Protein AF-A0AAN6U9H2-F1 (afdb_monomer)

Secondary structure (DSSP, 8-state):
----HHHHHHHHHHHH-TT-SSS--TTSHHHHHHHHHHHIIIIIIHHHHHHHHIIIII-SS--HHHHHHHHHHHHHHHHHHHHHHHHHHHHHTTSTT-----SSTTS--HHHHTTHHHHTTHHHHHHHTT----GGG-HHHHHHHHHHHTSHHHHHHHT-

pLDDT: mean 95.16, std 6.98, range [61.12, 98.75]

Structure (mmCIF, N/CA/C/O backbone):
data_AF-A0AAN6U9H2-F1
#
_entry.id   AF-A0AAN6U9H2-F1
#
loop_
_atom_site.group_PDB
_atom_site.id
_atom_site.type_symbol
_atom_site.label_atom_id
_atom_site.label_alt_id
_atom_site.label_comp_id
_atom_site.label_asym_id
_atom_site.label_entity_id
_atom_site.label_seq_id
_atom_site.pdbx_PDB_ins_code
_atom_site.Cartn_x
_atom_site.Cartn_y
_atom_site.Cartn_z
_atom_site.occupancy
_atom_site.B_iso_or_eq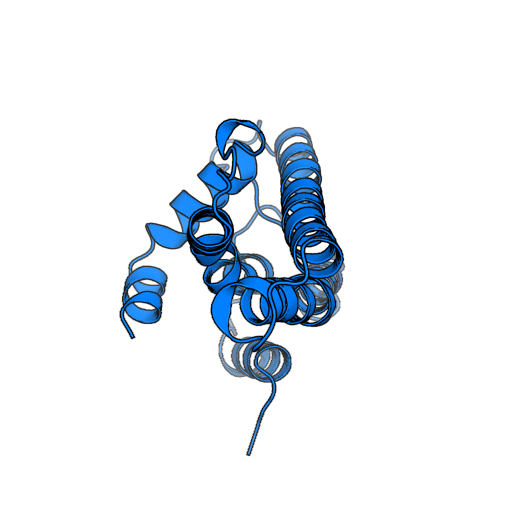uiv
_atom_site.auth_seq_id
_atom_site.auth_comp_id
_atom_site.auth_asym_id
_atom_site.auth_atom_id
_atom_site.pdbx_PDB_model_num
ATOM 1 N N . MET A 1 1 ? -5.613 -25.345 -7.293 1.00 84.94 1 MET A N 1
ATOM 2 C CA . MET A 1 1 ? -6.127 -23.974 -7.095 1.00 84.94 1 MET A CA 1
ATOM 3 C C . MET A 1 1 ? -5.074 -23.203 -6.322 1.00 84.94 1 MET A C 1
ATOM 5 O O . MET A 1 1 ? -4.660 -23.696 -5.281 1.00 84.94 1 MET A O 1
ATOM 9 N N . LEU A 1 2 ? -4.596 -22.080 -6.857 1.00 95.81 2 LEU A N 1
ATOM 10 C CA . LEU A 1 2 ? -3.674 -21.180 -6.158 1.00 95.81 2 LEU A CA 1
ATOM 11 C C . LEU A 1 2 ? -4.490 -20.187 -5.314 1.00 95.81 2 LEU A C 1
ATOM 13 O O . LEU A 1 2 ? -5.546 -19.746 -5.763 1.00 95.81 2 LEU A O 1
ATOM 17 N N . TRP A 1 3 ? -4.029 -19.881 -4.105 1.00 96.88 3 TRP A N 1
ATOM 18 C CA . TRP A 1 3 ? -4.686 -19.006 -3.125 1.00 96.88 3 TRP A CA 1
ATOM 19 C C . TRP A 1 3 ? -3.615 -18.250 -2.317 1.00 96.88 3 TRP A C 1
ATOM 21 O O . TRP A 1 3 ? -2.433 -18.525 -2.502 1.00 96.88 3 TRP A O 1
ATOM 31 N N . GLU A 1 4 ? -4.031 -17.301 -1.471 1.00 97.81 4 GLU A N 1
ATOM 32 C CA . GLU A 1 4 ? -3.227 -16.184 -0.935 1.00 97.81 4 GLU A CA 1
ATOM 33 C C . GLU A 1 4 ? -2.823 -15.159 -1.999 1.00 97.81 4 GLU A C 1
ATOM 35 O O . GLU A 1 4 ? -2.131 -15.468 -2.968 1.00 97.81 4 GLU A O 1
ATOM 40 N N . SER A 1 5 ? -3.224 -13.899 -1.809 1.00 97.19 5 SER A N 1
ATOM 41 C CA . SER A 1 5 ? -2.945 -12.828 -2.776 1.00 97.19 5 SER A CA 1
ATOM 42 C C . SER A 1 5 ? -1.445 -12.614 -2.987 1.00 97.19 5 SER A C 1
ATOM 44 O O . SER A 1 5 ? -1.023 -12.408 -4.122 1.00 97.19 5 SER A O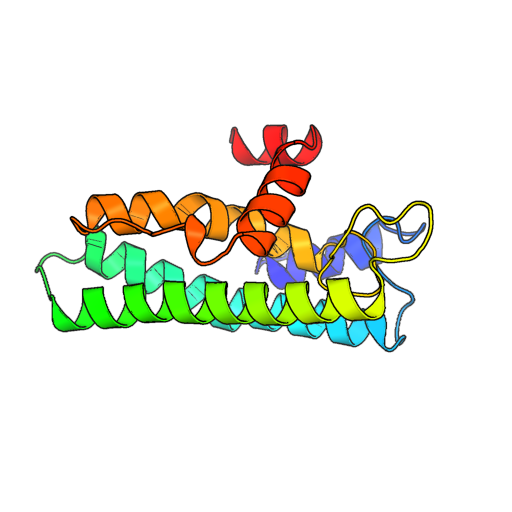 1
ATOM 46 N N . GLY A 1 6 ? -0.631 -12.740 -1.933 1.00 97.81 6 GLY A N 1
ATOM 47 C CA . GLY A 1 6 ? 0.828 -12.678 -2.034 1.00 97.81 6 GLY A CA 1
ATOM 48 C C . GLY A 1 6 ? 1.405 -13.769 -2.939 1.00 97.81 6 GLY A C 1
ATOM 49 O O . GLY A 1 6 ? 2.156 -13.464 -3.861 1.00 97.81 6 GLY A O 1
ATOM 50 N N . ALA A 1 7 ? 0.988 -15.023 -2.746 1.00 98.31 7 ALA A N 1
ATOM 51 C CA . ALA A 1 7 ? 1.442 -16.145 -3.570 1.00 98.31 7 ALA A CA 1
ATOM 52 C C . ALA A 1 7 ? 0.938 -16.040 -5.021 1.00 98.31 7 ALA A C 1
ATOM 54 O O . ALA A 1 7 ? 1.663 -16.371 -5.960 1.00 98.31 7 ALA A O 1
ATOM 55 N N . ILE A 1 8 ? -0.284 -15.534 -5.224 1.00 98.50 8 ILE A N 1
ATOM 56 C CA . ILE A 1 8 ? -0.822 -15.239 -6.559 1.00 98.50 8 ILE A CA 1
ATOM 57 C C . ILE A 1 8 ? 0.024 -14.167 -7.257 1.00 98.50 8 ILE A C 1
ATOM 59 O O . ILE A 1 8 ? 0.366 -14.340 -8.426 1.00 98.50 8 ILE A O 1
ATOM 63 N N . ILE A 1 9 ? 0.394 -13.085 -6.564 1.00 98.06 9 ILE A N 1
ATOM 64 C CA . ILE A 1 9 ? 1.258 -12.032 -7.120 1.00 98.06 9 ILE A CA 1
ATOM 65 C C . ILE A 1 9 ? 2.620 -12.606 -7.520 1.00 98.06 9 ILE A C 1
ATOM 67 O O . ILE A 1 9 ? 3.062 -12.363 -8.643 1.00 98.06 9 ILE A O 1
ATOM 71 N N . GLU A 1 10 ? 3.264 -13.391 -6.650 1.00 97.38 10 GLU A N 1
ATOM 72 C CA . GLU A 1 10 ? 4.550 -14.028 -6.967 1.00 97.38 10 GLU A CA 1
ATOM 73 C C . GLU A 1 10 ? 4.439 -14.927 -8.204 1.00 97.38 10 GLU A C 1
ATOM 75 O O . GLU A 1 10 ? 5.223 -14.780 -9.143 1.00 97.38 10 GLU A O 1
ATOM 80 N N . TYR A 1 11 ? 3.408 -15.773 -8.265 1.00 97.81 11 TYR A N 1
ATOM 81 C CA . TYR A 1 11 ? 3.143 -16.614 -9.430 1.00 97.81 11 TYR A CA 1
ATOM 82 C C . TYR A 1 11 ? 2.966 -15.794 -10.713 1.00 97.81 11 TYR A C 1
ATOM 84 O O . TYR A 1 11 ? 3.549 -16.133 -11.745 1.00 97.81 11 TYR A O 1
ATOM 92 N N . LEU A 1 12 ? 2.174 -14.716 -10.671 1.00 97.75 12 LEU A N 1
ATOM 93 C CA . LEU A 1 12 ? 1.914 -13.877 -11.841 1.00 97.75 12 LEU A CA 1
ATOM 94 C C . LEU A 1 12 ? 3.190 -13.196 -12.340 1.00 97.75 12 LEU A C 1
ATOM 96 O O . LEU A 1 12 ? 3.439 -13.159 -13.546 1.00 97.75 12 LEU A O 1
ATOM 100 N N . ILE A 1 13 ? 4.010 -12.689 -11.423 1.00 97.12 13 ILE A N 1
ATOM 101 C CA . ILE A 1 13 ? 5.274 -12.040 -11.757 1.00 97.12 13 ILE A CA 1
ATOM 102 C C . ILE A 1 13 ? 6.261 -13.043 -12.357 1.00 97.12 13 ILE A C 1
ATOM 104 O O . ILE A 1 13 ? 6.778 -12.809 -13.450 1.00 97.12 13 ILE A O 1
ATOM 108 N N . GLU A 1 14 ? 6.474 -14.186 -11.706 1.00 95.31 14 GLU A N 1
ATOM 109 C CA . GLU A 1 14 ? 7.397 -15.212 -12.202 1.00 95.31 14 GLU A CA 1
ATOM 110 C C . GLU A 1 14 ? 6.940 -15.790 -13.547 1.00 95.31 14 GLU A C 1
ATOM 112 O O . GLU A 1 14 ? 7.758 -16.064 -14.434 1.00 95.31 14 GLU A O 1
ATOM 117 N N . THR A 1 15 ? 5.630 -15.943 -13.740 1.00 97.06 15 THR A N 1
ATOM 118 C CA . THR A 1 15 ? 5.066 -16.569 -14.940 1.00 97.06 15 THR A CA 1
ATOM 119 C C . THR A 1 15 ? 4.963 -15.600 -16.112 1.00 97.06 15 THR A C 1
ATOM 121 O O . THR A 1 15 ? 5.283 -16.005 -17.229 1.00 97.06 15 THR A O 1
ATOM 124 N N . TYR A 1 16 ? 4.576 -14.340 -15.892 1.00 97.75 16 TYR A N 1
ATOM 125 C CA . TYR A 1 16 ? 4.171 -13.439 -16.979 1.00 97.75 16 TYR A CA 1
ATOM 126 C C . TYR A 1 16 ? 5.009 -12.163 -17.112 1.00 97.75 16 TYR A C 1
ATOM 128 O O . TYR A 1 16 ? 5.095 -11.628 -18.216 1.00 97.75 16 TYR A O 1
ATOM 136 N N . ASP A 1 17 ? 5.682 -11.684 -16.063 1.00 97.25 17 ASP A N 1
ATOM 137 C CA . ASP A 1 17 ? 6.489 -10.455 -16.137 1.00 97.25 17 ASP A CA 1
ATOM 138 C C . ASP A 1 17 ? 7.915 -10.718 -16.659 1.00 97.25 17 ASP A C 1
ATOM 140 O O . ASP A 1 17 ? 8.916 -10.385 -16.024 1.00 97.25 17 ASP A O 1
ATOM 144 N N . LYS A 1 18 ? 8.026 -11.348 -17.837 1.00 95.56 18 LYS A N 1
ATOM 145 C CA . LYS A 1 18 ? 9.316 -11.785 -18.410 1.00 95.56 18 LYS A CA 1
ATOM 146 C C . LYS A 1 18 ? 10.268 -10.631 -18.725 1.00 95.56 18 LYS A C 1
ATOM 148 O O . LYS A 1 18 ? 11.477 -10.777 -18.559 1.00 95.56 18 LYS A O 1
ATOM 153 N N . ASP A 1 19 ? 9.714 -9.482 -19.098 1.00 96.12 19 ASP A N 1
ATOM 154 C CA . ASP A 1 19 ? 10.464 -8.250 -19.365 1.00 96.12 19 ASP A CA 1
ATOM 155 C C . ASP A 1 19 ? 10.798 -7.471 -18.084 1.00 96.12 19 ASP A C 1
ATOM 157 O O . ASP A 1 19 ? 11.403 -6.400 -18.150 1.00 96.12 19 ASP A O 1
ATOM 161 N N . ARG A 1 20 ? 10.384 -7.982 -16.915 1.00 95.50 20 ARG A N 1
ATOM 162 C CA . ARG A 1 20 ? 10.591 -7.359 -15.605 1.00 95.50 20 ARG A CA 1
ATOM 163 C C . ARG A 1 20 ? 10.068 -5.927 -15.578 1.00 95.50 20 ARG A C 1
ATOM 165 O O . ARG A 1 20 ? 10.767 -5.017 -15.144 1.00 95.50 20 ARG A O 1
ATOM 172 N N . LYS A 1 21 ? 8.843 -5.689 -16.043 1.00 95.81 21 LYS A N 1
ATOM 173 C CA . LYS A 1 21 ? 8.196 -4.365 -16.010 1.00 95.81 21 LYS A CA 1
ATOM 174 C C .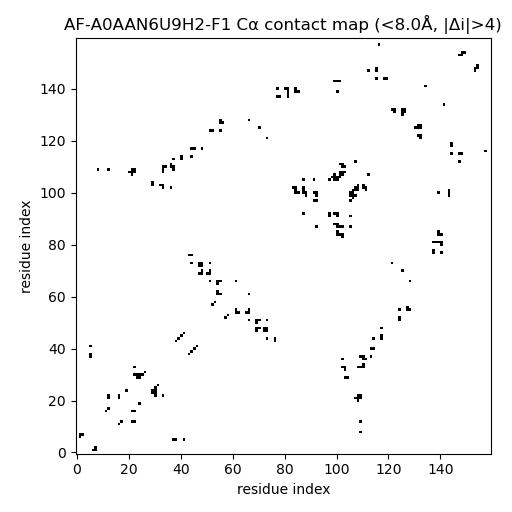 LYS A 1 21 ? 7.714 -3.998 -14.614 1.00 95.81 21 LYS A C 1
ATOM 176 O O . LYS A 1 21 ? 7.752 -2.824 -14.270 1.00 95.81 21 LYS A O 1
ATOM 181 N N . LEU A 1 22 ? 7.327 -4.980 -13.803 1.00 96.81 22 LEU A N 1
ATOM 182 C CA . LEU A 1 22 ? 6.836 -4.796 -12.430 1.00 96.81 22 LEU A CA 1
ATOM 183 C C . LEU A 1 22 ? 7.675 -5.542 -11.389 1.00 96.81 22 LEU A C 1
ATOM 185 O O . LEU A 1 22 ? 7.376 -5.480 -10.201 1.00 96.81 22 LEU A O 1
ATOM 189 N N . SER A 1 23 ? 8.722 -6.235 -11.818 1.00 97.25 23 SER A N 1
ATOM 190 C CA . SER A 1 23 ? 9.589 -7.035 -10.961 1.00 97.25 23 SER A CA 1
ATOM 191 C C . SER A 1 23 ? 11.065 -6.725 -11.169 1.00 97.25 23 SER A C 1
ATOM 193 O O . SER A 1 23 ? 11.440 -5.812 -11.915 1.00 97.25 23 SER A O 1
ATOM 195 N N . PHE A 1 24 ? 11.897 -7.478 -10.457 1.00 96.81 24 PHE A N 1
ATOM 196 C CA . PHE A 1 24 ? 13.345 -7.352 -10.434 1.00 96.81 24 PHE A CA 1
ATOM 197 C C . PHE A 1 24 ? 13.987 -8.666 -10.871 1.00 96.81 24 PHE A C 1
ATOM 199 O O . PHE A 1 24 ? 13.326 -9.699 -10.987 1.00 96.81 24 PHE A O 1
ATOM 206 N N . ALA A 1 25 ? 15.288 -8.628 -11.149 1.00 95.25 25 ALA A N 1
ATOM 207 C CA . ALA A 1 25 ? 16.016 -9.828 -11.521 1.00 95.25 25 ALA A CA 1
ATOM 208 C C . ALA A 1 25 ? 15.951 -10.871 -10.397 1.00 95.25 25 ALA A C 1
ATOM 210 O O . ALA A 1 25 ? 16.221 -10.557 -9.242 1.00 95.25 25 ALA A O 1
ATOM 211 N N . SER A 1 26 ? 15.607 -12.115 -10.736 1.00 91.06 26 SER A N 1
ATOM 212 C CA . SER A 1 26 ? 15.560 -13.209 -9.765 1.00 91.06 26 SER A CA 1
ATOM 213 C C . SER A 1 26 ? 16.875 -13.300 -8.988 1.00 91.06 26 SER A C 1
ATOM 215 O O . SER A 1 26 ? 17.952 -13.185 -9.571 1.00 91.06 26 SER A O 1
ATOM 217 N N . SER A 1 27 ? 16.767 -13.483 -7.671 1.00 92.00 27 SER A N 1
ATOM 218 C CA . SER A 1 27 ? 17.894 -13.525 -6.729 1.00 92.00 27 SER A CA 1
ATOM 219 C C . SER A 1 27 ? 18.720 -12.234 -6.605 1.00 92.00 27 SER A C 1
ATOM 221 O O . SER A 1 27 ? 19.746 -12.251 -5.927 1.00 92.00 27 SER A O 1
ATOM 223 N N . SER A 1 28 ? 18.294 -11.111 -7.197 1.00 96.50 28 SER A N 1
ATOM 224 C CA . SER A 1 28 ? 18.919 -9.812 -6.929 1.00 96.50 28 SER A CA 1
ATOM 225 C C . SER A 1 28 ? 18.540 -9.283 -5.547 1.00 96.50 28 SER A C 1
ATOM 227 O O . SER A 1 28 ? 17.553 -9.707 -4.939 1.00 96.50 28 SER A O 1
ATOM 229 N N . HIS A 1 29 ? 19.315 -8.316 -5.057 1.00 96.75 29 HIS A N 1
ATOM 230 C CA . HIS A 1 29 ? 19.030 -7.630 -3.800 1.00 96.75 29 HIS A CA 1
ATOM 231 C C . HIS A 1 29 ? 17.621 -7.008 -3.816 1.00 96.75 29 HIS A C 1
ATOM 233 O O . HIS A 1 29 ? 16.837 -7.204 -2.890 1.00 96.75 29 HIS A O 1
ATOM 239 N N . GLU A 1 30 ? 17.252 -6.346 -4.912 1.00 97.19 30 GLU A N 1
ATOM 240 C CA . GLU A 1 30 ? 15.939 -5.729 -5.116 1.00 97.19 30 GLU A CA 1
ATOM 241 C C . GLU A 1 30 ? 14.803 -6.755 -5.103 1.00 97.19 30 GLU A C 1
ATOM 243 O O . GLU A 1 30 ? 13.756 -6.485 -4.523 1.00 97.19 30 GLU A O 1
ATOM 248 N N . ALA A 1 31 ? 14.993 -7.946 -5.680 1.00 97.44 31 ALA A N 1
ATOM 249 C CA . ALA A 1 31 ? 13.963 -8.984 -5.650 1.00 97.44 31 ALA A CA 1
ATOM 250 C C . ALA A 1 31 ? 13.643 -9.435 -4.216 1.00 97.44 31 ALA A C 1
ATOM 252 O O . ALA A 1 31 ? 12.472 -9.593 -3.864 1.00 97.44 31 ALA A O 1
ATOM 253 N N . TYR A 1 32 ? 14.661 -9.587 -3.364 1.00 98.19 32 TYR A N 1
ATOM 254 C CA . TYR A 1 32 ? 14.442 -9.919 -1.955 1.00 98.19 32 TYR A CA 1
ATOM 255 C C . TYR A 1 32 ? 13.828 -8.756 -1.165 1.00 98.19 32 TYR A C 1
ATOM 257 O O . TYR A 1 32 ? 12.951 -9.002 -0.338 1.00 98.19 32 TYR A O 1
ATOM 265 N N . HIS A 1 33 ? 14.191 -7.502 -1.453 1.00 98.31 33 HIS A N 1
ATOM 266 C CA . HIS A 1 33 ? 13.534 -6.334 -0.841 1.00 98.31 33 HIS A CA 1
ATOM 267 C C . HIS A 1 33 ? 12.075 -6.184 -1.273 1.00 98.31 33 HIS A C 1
ATOM 269 O O . HIS A 1 33 ? 11.210 -5.912 -0.444 1.00 98.31 33 HIS A O 1
ATOM 275 N N . ALA A 1 34 ? 11.761 -6.420 -2.545 1.00 98.44 34 ALA A N 1
ATOM 276 C CA . ALA A 1 34 ? 10.386 -6.393 -3.038 1.00 98.44 34 ALA A CA 1
ATOM 277 C C . ALA A 1 34 ? 9.544 -7.498 -2.386 1.00 98.44 34 ALA A C 1
ATOM 279 O O . ALA A 1 34 ? 8.408 -7.266 -1.970 1.00 98.44 34 ALA A O 1
ATOM 280 N N . LYS A 1 35 ? 10.130 -8.689 -2.212 1.00 98.31 35 LYS A N 1
ATOM 281 C CA . LYS A 1 35 ? 9.518 -9.792 -1.466 1.00 98.31 35 LYS A CA 1
ATOM 282 C C . LYS A 1 35 ? 9.327 -9.450 0.018 1.00 98.31 35 LYS A C 1
ATOM 284 O O . LYS A 1 35 ? 8.266 -9.731 0.565 1.00 98.31 35 LYS A O 1
ATOM 289 N N . GLN A 1 36 ? 10.293 -8.789 0.657 1.00 98.62 36 GLN A N 1
ATOM 290 C CA . GLN A 1 36 ? 10.160 -8.297 2.033 1.00 98.62 36 GLN A CA 1
ATOM 291 C C . GLN A 1 36 ? 8.970 -7.339 2.172 1.00 98.62 36 GLN A C 1
ATOM 293 O O . GLN A 1 36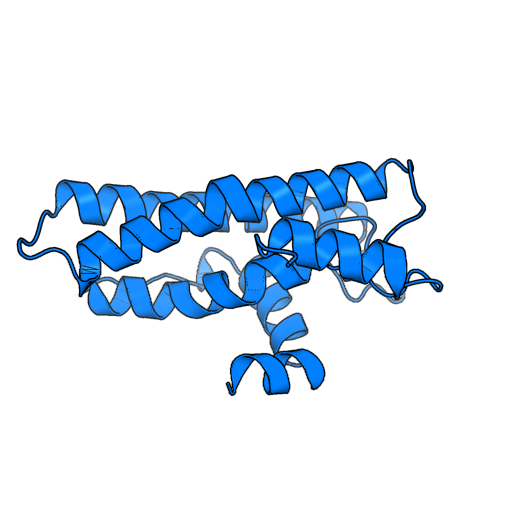 ? 8.171 -7.495 3.092 1.00 98.62 36 GLN A O 1
ATOM 298 N N . TRP A 1 37 ? 8.815 -6.382 1.253 1.00 98.75 37 TRP A N 1
ATOM 299 C CA . TRP A 1 37 ? 7.674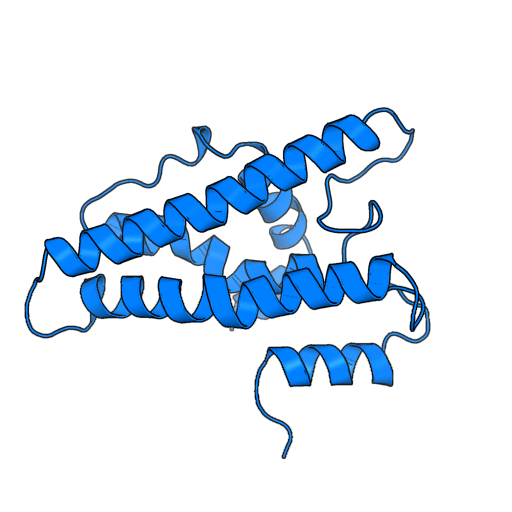 -5.461 1.254 1.00 98.75 37 TRP A CA 1
ATOM 300 C C . TRP A 1 37 ? 6.342 -6.177 1.034 1.00 98.75 37 TRP A C 1
ATOM 302 O O . TRP A 1 37 ? 5.377 -5.875 1.733 1.00 98.75 37 TRP A O 1
ATOM 312 N N . LEU A 1 38 ? 6.291 -7.175 0.146 1.00 98.75 38 LEU A N 1
ATOM 313 C CA . LEU A 1 38 ? 5.101 -8.011 -0.028 1.00 98.75 38 LEU A CA 1
ATOM 314 C C . LEU A 1 38 ? 4.763 -8.802 1.246 1.00 98.75 38 LEU A C 1
ATOM 316 O O . LEU A 1 38 ? 3.596 -8.894 1.625 1.00 98.75 38 LEU A O 1
ATOM 320 N N . PHE A 1 39 ? 5.758 -9.330 1.959 1.00 98.69 39 PHE A N 1
ATOM 321 C CA . PHE A 1 39 ? 5.518 -9.976 3.250 1.00 98.69 39 PHE A CA 1
ATOM 322 C C . PHE A 1 39 ? 5.092 -8.980 4.328 1.00 98.69 39 PHE A C 1
ATOM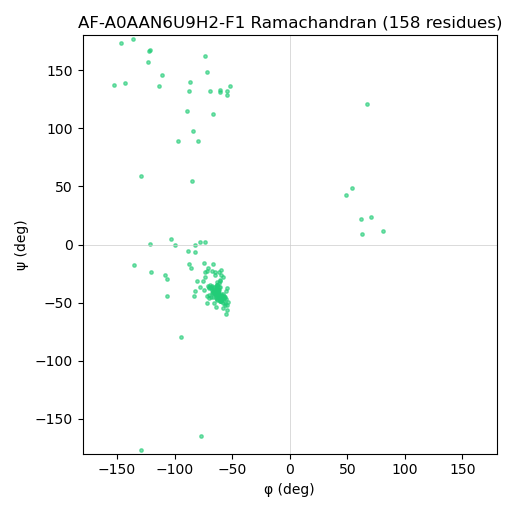 324 O O . PHE A 1 39 ? 4.190 -9.277 5.109 1.00 98.69 39 PHE A O 1
ATOM 331 N N . PHE A 1 40 ? 5.647 -7.769 4.347 1.00 98.75 40 PHE A N 1
ATOM 332 C CA . PHE A 1 40 ? 5.186 -6.718 5.253 1.00 98.75 40 PHE A CA 1
ATOM 333 C C . PHE A 1 40 ? 3.737 -6.300 4.955 1.00 98.75 40 PHE A C 1
ATOM 335 O O . PHE A 1 40 ? 2.956 -6.068 5.876 1.00 98.75 40 PHE A O 1
ATOM 342 N N . GLN A 1 41 ? 3.345 -6.281 3.681 1.00 98.69 41 GLN A N 1
ATOM 343 C CA . GLN A 1 41 ? 1.966 -6.052 3.259 1.00 98.69 41 GLN A CA 1
ATOM 344 C C . GLN A 1 41 ? 1.044 -7.180 3.745 1.00 98.69 41 GLN A C 1
ATOM 346 O O . GLN A 1 41 ? 0.058 -6.923 4.433 1.00 98.69 41 GLN A O 1
ATOM 351 N N . THR A 1 42 ? 1.382 -8.431 3.431 1.00 98.25 42 THR A N 1
ATOM 352 C CA . THR A 1 42 ? 0.521 -9.600 3.687 1.00 98.25 42 THR A CA 1
ATOM 353 C C . THR A 1 42 ? 0.448 -10.000 5.160 1.00 98.25 42 THR A C 1
ATOM 355 O O . THR A 1 42 ? -0.567 -10.542 5.586 1.00 98.25 42 THR A O 1
ATOM 358 N N . THR A 1 43 ? 1.487 -9.724 5.952 1.00 98.06 43 THR A N 1
ATOM 359 C CA . THR A 1 43 ? 1.552 -10.109 7.378 1.00 98.06 43 THR A CA 1
ATOM 360 C C . THR A 1 43 ? 1.416 -8.932 8.340 1.00 98.06 43 THR A C 1
ATOM 362 O O . THR A 1 43 ? 0.948 -9.110 9.461 1.00 98.06 43 THR A O 1
ATOM 365 N N . GLY A 1 44 ? 1.794 -7.728 7.906 1.00 97.31 44 GLY A N 1
ATOM 366 C CA . GLY A 1 44 ? 1.622 -6.487 8.651 1.00 97.31 44 GLY A CA 1
ATOM 367 C C . GLY A 1 44 ? 0.328 -5.793 8.246 1.00 97.31 44 GLY A C 1
ATOM 368 O O . GLY A 1 44 ? -0.684 -5.899 8.933 1.00 97.31 44 GLY A O 1
ATOM 369 N N . GLN A 1 45 ? 0.335 -5.086 7.117 1.00 98.50 45 GLN A N 1
ATOM 370 C CA . GLN A 1 45 ? -0.793 -4.234 6.728 1.00 98.50 45 GLN A CA 1
ATOM 371 C C . GLN A 1 45 ? -2.130 -4.994 6.696 1.00 98.50 45 GLN A C 1
ATOM 373 O O . GLN A 1 45 ? -3.068 -4.600 7.384 1.00 98.50 45 GLN A O 1
ATOM 378 N N . GLY A 1 46 ? -2.216 -6.082 5.929 1.00 97.75 46 GLY A N 1
ATOM 379 C CA . GLY A 1 46 ? -3.470 -6.794 5.680 1.00 97.75 46 GLY A CA 1
ATOM 380 C C . GLY A 1 46 ? -4.185 -7.237 6.963 1.00 97.75 46 GLY A C 1
ATOM 381 O O . GLY A 1 46 ? -5.310 -6.793 7.205 1.00 97.75 46 GLY A O 1
ATOM 382 N N . PRO A 1 47 ? -3.556 -8.063 7.821 1.00 98.31 47 PRO A N 1
ATOM 383 C CA . PRO A 1 47 ? -4.190 -8.549 9.042 1.00 98.31 47 PRO A CA 1
ATOM 384 C C . PRO A 1 47 ? -4.569 -7.423 10.007 1.00 98.31 47 PRO A C 1
ATOM 386 O O . PRO A 1 47 ? -5.694 -7.410 10.511 1.00 98.31 47 PRO A O 1
ATOM 389 N N . TYR A 1 48 ? -3.680 -6.452 10.246 1.00 98.56 48 TYR A N 1
ATOM 390 C CA . TYR A 1 48 ? -3.951 -5.380 11.208 1.00 98.56 48 TYR A CA 1
ATOM 391 C C . TYR A 1 48 ? -5.012 -4.390 10.711 1.00 98.56 48 TYR A C 1
ATOM 393 O O . TYR A 1 48 ? -5.849 -3.953 11.504 1.00 98.56 48 TYR A O 1
ATOM 401 N N . PHE A 1 49 ? -5.051 -4.089 9.410 1.00 98.38 49 PHE A N 1
ATOM 402 C CA . PHE A 1 49 ? -6.097 -3.242 8.830 1.00 98.38 49 PHE A CA 1
ATOM 403 C C . PHE A 1 49 ? -7.439 -3.982 8.833 1.00 98.38 49 PHE A C 1
ATOM 405 O O . PHE A 1 49 ? -8.468 -3.392 9.157 1.00 98.38 49 PHE A O 1
ATOM 412 N N . GLY A 1 50 ? -7.432 -5.295 8.581 1.00 98.19 50 GLY A N 1
ATOM 413 C CA . GLY A 1 50 ? -8.612 -6.143 8.741 1.00 98.19 50 GLY A CA 1
ATOM 414 C C . GLY A 1 50 ? -9.178 -6.106 10.163 1.00 98.19 50 GLY A C 1
ATOM 415 O O . GLY A 1 50 ? -10.389 -5.965 10.336 1.00 98.19 50 GLY A O 1
ATOM 416 N N . GLN A 1 51 ? -8.321 -6.145 11.190 1.00 98.44 51 GLN A N 1
ATOM 417 C CA . GLN A 1 51 ? -8.766 -5.981 12.579 1.00 98.44 51 GLN A CA 1
ATOM 418 C C . GLN A 1 51 ? -9.317 -4.575 12.854 1.00 98.44 51 GLN A C 1
ATOM 420 O O . GLN A 1 51 ? -10.340 -4.447 13.527 1.00 98.44 51 GLN A O 1
ATOM 425 N N . ALA A 1 52 ? -8.706 -3.523 12.299 1.00 98.25 52 ALA A N 1
ATOM 426 C CA . ALA A 1 52 ? -9.236 -2.163 12.418 1.00 98.25 52 ALA A CA 1
ATOM 427 C C . ALA A 1 52 ? -10.653 -2.058 11.839 1.00 98.25 52 ALA A C 1
ATOM 429 O O . ALA A 1 52 ? -11.545 -1.506 12.488 1.00 98.25 52 ALA A O 1
ATOM 430 N N . VAL A 1 53 ? -10.884 -2.655 10.665 1.00 98.12 53 VAL A N 1
ATOM 431 C CA . VAL A 1 53 ? -12.213 -2.739 10.045 1.00 98.12 53 VAL A CA 1
ATOM 432 C C . VAL A 1 53 ? -13.170 -3.551 10.917 1.00 98.12 53 VAL A C 1
ATOM 434 O O . VAL A 1 53 ? -14.286 -3.100 11.172 1.00 98.12 53 VAL A O 1
ATOM 437 N N . TRP A 1 54 ? -12.749 -4.719 11.410 1.00 98.56 54 TRP A N 1
ATOM 438 C CA . TRP A 1 54 ? -13.582 -5.589 12.242 1.00 98.56 54 TRP A CA 1
ATOM 439 C C . TRP A 1 54 ? -14.085 -4.879 13.500 1.00 98.56 54 TRP A C 1
ATOM 441 O O . TRP A 1 54 ? -15.295 -4.779 13.695 1.00 98.56 54 TRP A O 1
ATOM 451 N N . PHE A 1 55 ? -13.186 -4.317 14.311 1.00 98.31 55 PHE A N 1
ATOM 452 C CA . PHE A 1 55 ? -13.566 -3.630 15.551 1.00 98.31 55 PHE A CA 1
ATOM 453 C C . PHE A 1 55 ? -14.283 -2.296 15.317 1.00 98.31 55 PHE A C 1
ATOM 455 O O . PHE A 1 55 ? -15.008 -1.831 16.196 1.00 98.31 55 PHE A O 1
ATOM 462 N N . THR A 1 56 ? -14.132 -1.696 14.135 1.00 97.12 56 THR A N 1
ATOM 463 C CA . THR A 1 56 ? -14.843 -0.461 13.783 1.00 97.12 56 THR A CA 1
ATOM 464 C C . THR A 1 56 ? -16.253 -0.730 13.275 1.00 97.12 56 THR A C 1
ATOM 466 O O . THR A 1 56 ? -17.194 -0.060 13.710 1.00 97.12 56 THR A O 1
ATOM 469 N N . ARG A 1 57 ? -16.432 -1.718 12.393 1.00 96.00 57 ARG A N 1
ATOM 470 C CA . ARG A 1 57 ? -17.691 -1.931 11.664 1.00 96.00 57 ARG A CA 1
ATOM 471 C C . ARG A 1 57 ? -18.502 -3.121 12.136 1.00 96.00 57 ARG A C 1
ATOM 473 O O . ARG A 1 57 ? -19.718 -3.009 12.235 1.00 96.00 57 ARG A O 1
ATOM 480 N N . TYR A 1 58 ? -17.845 -4.251 12.361 1.00 97.62 58 TYR A N 1
ATOM 481 C CA . TYR A 1 58 ? -18.519 -5.549 12.400 1.00 97.62 58 TYR A CA 1
ATOM 482 C C . TYR A 1 58 ? -18.658 -6.119 13.807 1.00 97.62 58 TYR A C 1
ATOM 484 O O . TYR A 1 58 ? -19.612 -6.847 14.070 1.00 97.62 58 TYR A O 1
ATOM 492 N N . HIS A 1 59 ? -17.734 -5.798 14.715 1.00 98.00 59 HIS A N 1
ATOM 493 C CA . HIS A 1 59 ? -17.786 -6.298 16.081 1.00 98.00 59 HIS A CA 1
ATOM 494 C C . HIS A 1 59 ? -19.090 -5.835 16.769 1.00 98.00 59 HIS A C 1
ATOM 496 O O . HIS A 1 59 ? -19.428 -4.649 16.680 1.00 98.00 59 HIS A O 1
ATOM 502 N N . PRO A 1 60 ? -19.824 -6.738 17.453 1.00 97.31 60 PRO A N 1
ATOM 503 C CA . PRO A 1 60 ? -21.149 -6.438 18.010 1.00 97.31 60 PRO A CA 1
ATOM 504 C C . PRO A 1 60 ? -21.108 -5.378 19.116 1.00 97.31 60 PRO A C 1
ATOM 506 O O . PRO A 1 60 ? -22.078 -4.657 19.332 1.00 97.31 60 PRO A O 1
ATOM 509 N N . GLU A 1 61 ? -19.970 -5.264 19.797 1.00 97.38 61 GLU A N 1
ATOM 510 C CA . GLU A 1 61 ? -19.721 -4.276 20.844 1.00 97.38 61 GLU A CA 1
ATOM 511 C C . GLU A 1 61 ? -18.690 -3.243 20.391 1.00 97.38 61 GLU A C 1
ATOM 513 O O . GLU A 1 61 ? -17.715 -3.574 19.708 1.00 97.38 61 GLU A O 1
ATOM 518 N N . LYS A 1 62 ? -18.852 -1.993 20.832 1.00 94.56 62 LYS A N 1
ATOM 519 C CA . LYS A 1 62 ? -17.860 -0.939 20.604 1.00 94.56 62 LYS A CA 1
ATOM 520 C C . LYS A 1 62 ? -16.769 -0.999 21.669 1.00 94.56 62 LYS A C 1
ATOM 522 O O . LYS A 1 62 ? -16.918 -0.476 22.769 1.00 94.56 62 LYS A O 1
ATOM 527 N N . LEU A 1 63 ? -15.655 -1.636 21.316 1.00 97.50 63 LEU A N 1
ATOM 528 C CA . LEU A 1 63 ? -14.478 -1.769 22.171 1.00 97.50 63 LEU A CA 1
ATOM 529 C C . LEU A 1 63 ? -13.442 -0.694 21.822 1.00 97.50 63 LEU A C 1
ATOM 531 O O . LEU A 1 63 ? -12.554 -0.919 20.998 1.00 97.50 63 LEU A O 1
ATOM 535 N N . THR A 1 64 ? -13.535 0.473 22.465 1.00 96.50 64 THR A N 1
ATOM 536 C CA . THR A 1 64 ? -12.669 1.636 22.184 1.00 96.50 64 THR A CA 1
ATOM 537 C C . THR A 1 64 ? -11.176 1.308 22.269 1.00 96.50 64 THR A C 1
ATOM 539 O O . THR A 1 64 ? -10.391 1.785 21.454 1.00 96.50 64 THR A O 1
ATOM 542 N N . SER A 1 65 ? -10.761 0.458 23.214 1.00 98.19 65 SER A N 1
ATOM 543 C CA . SER A 1 65 ? -9.356 0.047 23.350 1.00 98.19 65 SER A CA 1
ATOM 544 C C . SER A 1 65 ? -8.861 -0.764 22.147 1.00 98.19 65 SER A C 1
ATOM 546 O O . SER A 1 65 ? -7.761 -0.515 21.653 1.00 98.19 65 SER A O 1
ATOM 548 N N . ALA A 1 66 ? -9.672 -1.699 21.644 1.00 98.19 66 ALA A N 1
ATOM 549 C CA . ALA A 1 66 ? -9.343 -2.509 20.476 1.00 98.19 66 ALA A CA 1
ATOM 550 C C . ALA A 1 66 ? -9.352 -1.659 19.200 1.00 98.19 66 ALA A C 1
ATOM 552 O O . ALA A 1 66 ? -8.395 -1.705 18.430 1.00 98.19 66 ALA A O 1
ATOM 553 N N . GLN A 1 67 ? -10.379 -0.826 19.015 1.00 97.81 67 GLN A N 1
ATOM 554 C CA . GLN A 1 67 ? -10.452 0.097 17.885 1.00 97.81 67 GLN A CA 1
ATOM 555 C C . GLN A 1 67 ? -9.224 1.018 17.842 1.00 97.81 67 GLN A C 1
ATOM 557 O O . GLN A 1 67 ? -8.521 1.052 16.834 1.00 97.81 67 GLN A O 1
ATOM 562 N N . ASN A 1 68 ? -8.896 1.685 18.953 1.00 98.00 68 ASN A N 1
ATOM 563 C CA . ASN A 1 68 ? -7.730 2.567 19.021 1.00 98.00 68 ASN A CA 1
ATOM 564 C C . ASN A 1 68 ? -6.417 1.820 18.774 1.00 98.00 68 ASN A C 1
ATOM 566 O O . ASN A 1 68 ? -5.545 2.346 18.087 1.00 98.00 68 ASN A O 1
ATOM 570 N N . ARG A 1 69 ? -6.268 0.590 19.285 1.00 98.56 69 ARG A N 1
ATOM 571 C CA . ARG A 1 69 ? -5.082 -0.239 19.027 1.00 98.56 69 ARG A CA 1
ATOM 572 C C . ARG A 1 69 ? -4.855 -0.434 17.528 1.00 98.56 69 ARG A C 1
ATOM 574 O O . ARG A 1 69 ? -3.740 -0.218 17.063 1.00 98.56 69 ARG A O 1
ATOM 581 N N . TYR A 1 70 ? -5.882 -0.845 16.788 1.00 98.44 70 TYR A N 1
ATOM 582 C CA . TYR A 1 70 ? -5.720 -1.175 15.371 1.00 98.44 70 TYR A CA 1
ATOM 583 C C . TYR A 1 70 ? -5.703 0.054 14.462 1.00 98.44 70 TYR A C 1
ATOM 585 O O . TYR A 1 70 ? -4.958 0.056 13.488 1.00 98.44 70 TYR A O 1
ATOM 593 N N . LEU A 1 71 ? -6.414 1.131 14.809 1.00 98.19 71 LEU A N 1
ATOM 594 C CA . LEU A 1 71 ? -6.244 2.421 14.131 1.00 98.19 71 LEU A CA 1
ATOM 595 C C . LEU A 1 71 ? -4.806 2.934 14.300 1.00 98.19 71 LEU A C 1
ATOM 597 O O . LEU A 1 71 ? -4.147 3.274 13.323 1.00 98.19 71 LEU A O 1
ATOM 601 N N . ASN A 1 72 ? -4.257 2.909 15.518 1.00 98.25 72 ASN A N 1
ATOM 602 C CA . ASN A 1 72 ? -2.865 3.311 15.739 1.00 98.25 72 ASN A CA 1
ATOM 603 C C . ASN A 1 72 ? -1.867 2.437 14.963 1.00 98.25 72 ASN A C 1
ATOM 605 O O . ASN A 1 72 ? -0.843 2.944 14.511 1.00 98.25 72 ASN A O 1
ATOM 609 N N . GLU A 1 73 ? -2.176 1.158 14.750 1.00 98.25 73 GLU A N 1
ATOM 610 C CA . GLU A 1 73 ? -1.366 0.292 13.893 1.00 98.25 73 GLU A CA 1
ATOM 611 C C . GLU A 1 73 ? -1.459 0.681 12.409 1.00 98.25 73 GLU A C 1
ATOM 613 O O . GLU A 1 73 ? -0.443 0.648 11.715 1.00 98.25 73 GLU A O 1
ATOM 618 N N . MET A 1 74 ? -2.620 1.147 11.927 1.00 98.12 74 MET A N 1
ATOM 619 C CA . MET A 1 74 ? -2.738 1.737 10.585 1.00 98.12 74 MET A CA 1
ATOM 620 C C . MET A 1 74 ? -1.823 2.955 10.432 1.00 98.12 74 MET A C 1
ATOM 622 O O . MET A 1 74 ? -1.022 2.995 9.498 1.00 98.12 74 MET A O 1
ATOM 626 N N . LYS A 1 75 ? -1.857 3.890 11.393 1.00 98.06 75 LYS A N 1
ATOM 627 C CA . LYS A 1 75 ? -0.919 5.029 11.451 1.00 98.06 75 LYS A CA 1
ATOM 628 C C . LYS A 1 75 ? 0.537 4.576 11.453 1.00 98.06 75 LYS A C 1
ATOM 630 O O . LYS A 1 75 ? 1.338 5.101 10.686 1.00 98.06 75 LYS A O 1
ATOM 635 N N . ARG A 1 76 ? 0.888 3.581 12.274 1.00 98.50 76 ARG A N 1
ATOM 636 C CA . ARG A 1 76 ? 2.262 3.066 12.361 1.00 98.50 76 ARG A CA 1
ATOM 637 C C . ARG A 1 76 ? 2.739 2.506 11.020 1.00 98.50 76 ARG A C 1
ATOM 639 O O . ARG A 1 76 ? 3.849 2.818 10.599 1.00 98.50 76 ARG A O 1
ATOM 646 N N . VAL A 1 77 ? 1.920 1.696 10.346 1.00 98.62 77 VAL A N 1
ATOM 647 C CA . VAL A 1 77 ? 2.257 1.124 9.031 1.00 98.62 77 VAL A CA 1
ATOM 648 C C . VAL A 1 77 ? 2.402 2.220 7.974 1.00 98.62 77 VAL A C 1
ATOM 650 O O . VAL A 1 77 ? 3.379 2.199 7.226 1.00 98.62 77 VAL A O 1
ATOM 653 N N . THR A 1 78 ? 1.498 3.202 7.934 1.00 98.56 78 THR A N 1
ATOM 654 C CA . THR A 1 78 ? 1.627 4.346 7.016 1.00 98.56 78 THR A CA 1
ATOM 655 C C . THR A 1 78 ? 2.876 5.175 7.323 1.00 98.56 78 THR A C 1
ATOM 657 O O . THR A 1 78 ? 3.599 5.540 6.402 1.00 98.56 78 THR A O 1
ATOM 660 N N . GLY A 1 79 ? 3.218 5.375 8.598 1.00 98.62 79 GLY A N 1
ATOM 661 C CA . GLY A 1 79 ? 4.459 6.041 9.005 1.00 98.62 79 GLY A CA 1
ATOM 662 C C . GLY A 1 79 ? 5.730 5.292 8.588 1.00 98.62 79 GLY A C 1
ATOM 663 O O . GLY A 1 79 ? 6.715 5.922 8.213 1.00 98.62 79 GLY A O 1
ATOM 664 N N . VAL A 1 80 ? 5.714 3.953 8.586 1.00 98.69 80 VAL A N 1
ATOM 665 C CA . VAL A 1 80 ? 6.827 3.147 8.048 1.00 98.69 80 VAL A CA 1
ATOM 666 C C . VAL A 1 80 ? 6.997 3.376 6.545 1.00 98.69 80 VAL A C 1
ATOM 668 O O . VAL A 1 80 ? 8.128 3.524 6.082 1.00 98.69 80 VAL A O 1
ATOM 671 N N . LEU A 1 81 ? 5.896 3.426 5.788 1.00 98.75 81 LEU A N 1
ATOM 672 C CA . LEU A 1 81 ? 5.941 3.726 4.355 1.00 98.75 81 LEU A CA 1
ATOM 673 C C . LEU A 1 81 ? 6.460 5.144 4.104 1.00 98.75 81 LEU A C 1
ATOM 675 O O . LEU A 1 81 ? 7.354 5.313 3.285 1.00 98.75 81 LEU A O 1
ATOM 679 N N . GLU A 1 82 ? 5.962 6.137 4.842 1.00 98.62 82 GLU A N 1
ATOM 680 C CA . GLU A 1 82 ? 6.391 7.536 4.726 1.00 98.62 82 GLU A CA 1
ATOM 681 C C . GLU A 1 82 ? 7.894 7.688 4.975 1.00 98.62 82 GLU A C 1
ATOM 683 O O . GLU A 1 82 ? 8.612 8.238 4.140 1.00 98.62 82 GLU A O 1
ATOM 688 N N . ALA A 1 83 ? 8.396 7.125 6.079 1.00 98.56 83 ALA A N 1
ATOM 689 C CA . ALA A 1 83 ? 9.815 7.178 6.416 1.00 98.56 83 ALA A CA 1
ATOM 690 C C . ALA A 1 83 ? 10.690 6.474 5.365 1.00 98.56 83 ALA A C 1
ATOM 692 O O . ALA A 1 83 ? 11.774 6.954 5.026 1.00 98.56 83 ALA A O 1
ATOM 693 N N . HIS A 1 84 ? 10.227 5.343 4.824 1.00 98.19 84 HIS A N 1
ATOM 694 C CA . HIS A 1 84 ? 10.960 4.631 3.779 1.00 98.19 84 HIS A CA 1
ATOM 695 C C . HIS A 1 84 ? 10.956 5.387 2.448 1.00 98.19 84 HIS A C 1
ATOM 697 O O . HIS A 1 84 ? 12.003 5.509 1.814 1.00 98.19 84 HIS A O 1
ATOM 703 N N . LEU A 1 85 ? 9.813 5.938 2.035 1.00 97.31 85 LEU A N 1
ATOM 704 C CA . LEU A 1 85 ? 9.708 6.750 0.822 1.00 97.31 85 LEU A CA 1
ATOM 705 C C . LEU A 1 85 ? 10.552 8.026 0.927 1.00 97.31 85 LEU A C 1
ATOM 707 O O . LEU A 1 85 ? 11.159 8.419 -0.069 1.00 97.31 85 LEU A O 1
ATOM 711 N N . ALA A 1 86 ? 10.658 8.632 2.115 1.00 96.62 86 ALA A N 1
ATOM 712 C CA . ALA A 1 86 ? 11.558 9.760 2.362 1.00 96.62 86 ALA A CA 1
ATOM 713 C C . ALA A 1 86 ? 13.015 9.366 2.109 1.00 96.62 86 ALA A C 1
ATOM 715 O O . ALA A 1 86 ? 13.699 10.007 1.315 1.00 96.62 86 ALA A O 1
ATOM 716 N N . LYS A 1 87 ? 13.451 8.234 2.673 1.00 95.38 87 LYS A N 1
ATOM 717 C CA . LYS A 1 87 ? 14.790 7.692 2.420 1.00 95.38 87 LYS A CA 1
ATOM 718 C C . LYS A 1 87 ? 15.030 7.416 0.931 1.00 95.38 87 LYS A C 1
ATOM 720 O O . LYS A 1 87 ? 16.076 7.780 0.404 1.00 95.38 87 LYS A O 1
ATOM 725 N N . GLN A 1 88 ? 14.064 6.814 0.235 1.00 94.00 88 GLN A N 1
ATOM 726 C CA . GLN A 1 88 ? 14.167 6.569 -1.210 1.00 94.00 88 GLN A CA 1
ATOM 727 C C . GLN A 1 88 ? 14.253 7.876 -2.011 1.00 94.00 88 GLN A C 1
ATOM 729 O O . GLN A 1 88 ? 14.994 7.953 -2.991 1.00 94.00 88 GLN A O 1
ATOM 734 N N . LYS A 1 89 ? 13.525 8.918 -1.596 1.00 92.25 89 LYS A N 1
ATOM 735 C CA . LYS A 1 89 ? 13.591 10.248 -2.208 1.00 92.25 89 LYS A CA 1
ATOM 736 C C . LYS A 1 89 ? 14.953 10.901 -1.983 1.00 92.25 89 LYS A C 1
ATOM 738 O O . LYS A 1 89 ? 15.500 11.442 -2.936 1.00 92.25 89 LYS A O 1
ATOM 743 N N . ASP A 1 90 ? 15.530 10.798 -0.794 1.00 91.94 90 ASP A N 1
ATOM 744 C CA . ASP A 1 90 ? 16.860 11.353 -0.511 1.00 91.94 90 ASP A CA 1
ATOM 745 C C . ASP A 1 90 ? 17.964 10.617 -1.290 1.00 91.94 90 ASP A C 1
ATOM 747 O O . ASP A 1 90 ? 18.881 11.238 -1.829 1.00 91.94 90 ASP A O 1
ATOM 751 N N . GLU A 1 91 ? 17.858 9.291 -1.419 1.00 89.12 91 GLU A N 1
ATOM 752 C CA . GLU A 1 91 ? 18.843 8.460 -2.126 1.00 89.12 91 GLU A CA 1
ATOM 753 C C . GLU A 1 91 ? 18.789 8.611 -3.660 1.00 89.12 91 GLU A C 1
ATOM 755 O O . GLU A 1 91 ? 19.768 8.304 -4.358 1.00 89.12 91 GLU A O 1
ATOM 760 N N . HIS A 1 92 ? 17.650 9.027 -4.224 1.00 84.12 92 HIS A N 1
ATOM 761 C CA . HIS A 1 92 ? 17.401 8.934 -5.670 1.00 84.12 92 HIS A CA 1
ATOM 762 C C . HIS A 1 92 ? 16.779 10.182 -6.324 1.00 84.12 92 HIS A C 1
ATOM 764 O O . HIS A 1 92 ? 16.874 10.324 -7.544 1.00 84.12 92 HIS A O 1
ATOM 770 N N . GLY A 1 93 ? 16.194 11.098 -5.552 1.00 68.94 93 GLY A N 1
ATOM 771 C CA . GLY A 1 93 ? 15.306 12.178 -6.009 1.00 68.94 93 GLY A CA 1
ATOM 772 C C . GLY A 1 93 ? 15.960 13.355 -6.736 1.00 68.94 93 GLY A C 1
ATOM 773 O O . GLY A 1 93 ? 15.258 14.281 -7.127 1.00 68.94 93 GLY A O 1
ATOM 774 N N . ALA A 1 94 ? 17.276 13.321 -6.950 1.00 62.72 94 ALA A N 1
ATOM 775 C CA . ALA A 1 94 ? 18.004 14.307 -7.754 1.00 62.72 94 ALA A CA 1
ATOM 776 C C . ALA A 1 94 ? 18.386 13.794 -9.157 1.00 62.72 94 ALA A C 1
ATOM 778 O O . ALA A 1 94 ? 19.117 14.470 -9.878 1.00 62.72 94 ALA A O 1
ATOM 779 N N . LYS A 1 95 ? 17.953 12.586 -9.545 1.00 67.69 95 LYS A N 1
ATOM 780 C CA . LYS A 1 95 ? 18.281 12.011 -10.857 1.00 67.69 95 LYS A CA 1
ATOM 781 C C . LYS A 1 95 ? 17.257 12.448 -11.907 1.00 67.69 95 LYS A C 1
ATOM 783 O O . LYS A 1 95 ? 16.054 12.328 -11.685 1.00 67.69 95 LYS A O 1
ATOM 788 N N . ASP A 1 96 ? 17.733 12.908 -13.062 1.00 63.91 96 ASP A N 1
ATOM 789 C CA . ASP A 1 96 ? 16.871 13.245 -14.198 1.00 63.91 96 ASP A CA 1
ATOM 790 C C . ASP A 1 96 ? 15.977 12.053 -14.581 1.00 63.91 96 ASP A C 1
ATOM 792 O O . ASP A 1 96 ? 16.445 10.919 -14.707 1.00 63.91 96 ASP A O 1
ATOM 796 N N . GLY A 1 97 ? 14.676 12.308 -14.752 1.00 66.50 97 GLY A N 1
ATOM 797 C CA . GLY A 1 97 ? 13.685 11.275 -15.082 1.00 66.50 97 GLY A CA 1
ATOM 798 C C . GLY A 1 97 ? 13.173 10.446 -13.895 1.00 66.50 97 GLY A C 1
ATOM 799 O O . GLY A 1 97 ? 12.507 9.437 -14.113 1.00 66.50 97 GLY A O 1
ATOM 800 N N . PHE A 1 98 ? 13.458 10.850 -12.653 1.00 71.62 98 PHE A N 1
ATOM 801 C CA . PHE A 1 98 ? 12.904 10.235 -11.444 1.00 71.62 98 PHE A CA 1
ATOM 802 C C . PHE A 1 98 ? 11.385 10.463 -11.339 1.00 71.62 98 PHE A C 1
ATOM 804 O O . PHE A 1 98 ? 10.932 11.585 -11.125 1.00 71.62 98 PHE A O 1
ATOM 811 N N . ASP A 1 99 ? 10.592 9.396 -11.459 1.00 81.19 99 ASP A N 1
ATOM 812 C CA . ASP A 1 99 ? 9.136 9.420 -11.248 1.00 81.19 99 ASP A CA 1
ATOM 813 C C . ASP A 1 99 ? 8.716 8.906 -9.853 1.00 81.19 99 ASP A C 1
ATOM 815 O O . ASP A 1 99 ? 7.527 8.917 -9.521 1.00 81.19 99 ASP A O 1
ATOM 819 N N . GLY A 1 100 ? 9.693 8.510 -9.025 1.00 77.81 100 GLY A N 1
ATOM 820 C CA . GLY A 1 100 ? 9.533 8.013 -7.656 1.00 77.81 100 GLY A CA 1
ATOM 821 C C . GLY A 1 100 ? 9.265 9.103 -6.600 1.00 77.81 100 GLY A C 1
ATOM 822 O O . GLY A 1 100 ? 8.906 10.231 -6.947 1.00 77.81 100 GLY A O 1
ATOM 823 N N . PRO A 1 101 ? 9.418 8.800 -5.296 1.00 93.19 101 PRO A N 1
ATOM 824 C CA . PRO A 1 101 ? 10.006 7.577 -4.741 1.00 93.19 101 PRO A CA 1
ATOM 825 C C . PRO A 1 101 ? 9.121 6.334 -4.901 1.00 93.19 101 PRO A C 1
ATOM 827 O O . PRO A 1 101 ? 7.897 6.418 -4.862 1.00 93.19 101 PRO A O 1
ATOM 830 N N . TRP A 1 102 ? 9.771 5.179 -5.050 1.00 96.31 102 TRP A N 1
ATOM 831 C CA . TRP A 1 102 ? 9.164 3.843 -5.084 1.00 96.31 102 TRP A CA 1
ATOM 832 C C . TRP A 1 102 ? 9.791 2.978 -3.993 1.00 96.31 102 TRP A C 1
ATOM 834 O O . TRP A 1 102 ? 10.914 3.256 -3.575 1.00 96.31 102 TRP A O 1
ATOM 844 N N . LEU A 1 103 ? 9.109 1.924 -3.541 1.00 97.81 103 LEU A N 1
ATOM 845 C CA . LEU A 1 103 ? 9.587 1.117 -2.412 1.00 97.81 103 LEU A CA 1
ATOM 846 C C . LEU A 1 103 ? 10.935 0.438 -2.679 1.00 97.81 103 LEU A C 1
ATOM 848 O O . LEU A 1 103 ? 11.713 0.241 -1.743 1.00 97.81 103 LEU A O 1
ATOM 852 N N . VAL A 1 104 ? 11.214 0.054 -3.926 1.00 96.69 104 VAL A N 1
ATOM 853 C CA . VAL A 1 104 ? 12.432 -0.683 -4.280 1.00 96.69 104 VAL A CA 1
ATOM 854 C C . VAL A 1 104 ? 12.966 -0.243 -5.638 1.00 96.69 104 VAL A C 1
ATOM 856 O O . VAL A 1 104 ? 12.212 -0.068 -6.592 1.00 96.69 104 VAL A O 1
ATOM 859 N N . GLY A 1 105 ? 14.292 -0.113 -5.741 1.00 90.12 105 GLY A N 1
ATOM 860 C CA . GLY A 1 105 ? 15.003 -0.020 -7.019 1.00 90.12 105 GLY A CA 1
ATOM 861 C C . GLY A 1 105 ? 14.633 1.194 -7.872 1.00 90.12 105 GLY A C 1
ATOM 862 O O . GLY A 1 105 ? 14.817 1.148 -9.086 1.00 90.12 105 GLY A O 1
ATOM 863 N N . ASN A 1 106 ? 14.091 2.248 -7.251 1.00 88.38 106 AS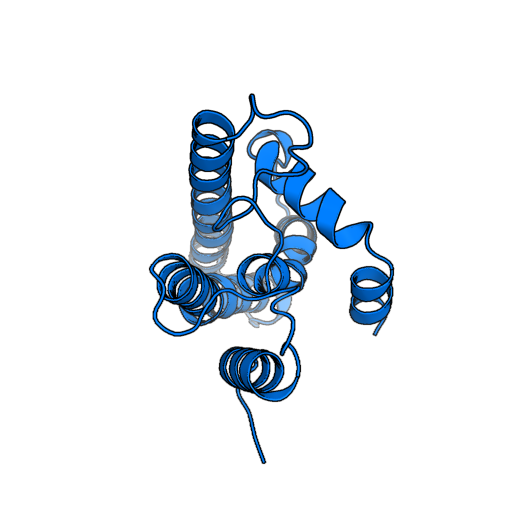N A N 1
ATOM 864 C CA . ASN A 1 106 ? 13.608 3.450 -7.925 1.00 88.38 106 ASN A CA 1
ATOM 865 C C . ASN A 1 106 ? 12.687 3.157 -9.128 1.00 88.38 106 ASN A C 1
ATOM 867 O O . ASN A 1 106 ? 12.806 3.746 -10.203 1.00 88.38 106 ASN A O 1
ATOM 871 N N . LYS A 1 107 ? 11.783 2.194 -8.966 1.00 91.50 107 LYS A N 1
ATOM 872 C CA . LYS A 1 107 ? 10.840 1.822 -10.012 1.00 91.50 107 LYS A CA 1
ATOM 873 C C . LYS A 1 107 ? 9.581 1.247 -9.385 1.00 91.50 107 LYS A C 1
ATOM 875 O O . LYS A 1 107 ? 9.668 0.394 -8.506 1.00 91.50 107 LYS A O 1
ATOM 880 N N . LEU A 1 108 ? 8.423 1.644 -9.909 1.00 95.75 108 LEU A N 1
ATOM 881 C CA . LEU A 1 108 ? 7.152 1.024 -9.554 1.00 95.75 108 LEU A CA 1
ATOM 882 C C . LEU A 1 108 ? 7.208 -0.494 -9.776 1.00 95.75 108 LEU A C 1
ATOM 884 O O . LEU A 1 108 ? 7.531 -0.972 -10.869 1.00 95.75 108 LEU A O 1
ATOM 888 N N . SER A 1 109 ? 6.818 -1.249 -8.757 1.00 97.62 109 SER A N 1
ATOM 889 C CA . SER A 1 109 ? 6.823 -2.707 -8.785 1.00 97.62 109 SER A CA 1
ATOM 890 C C . SER A 1 109 ? 5.548 -3.303 -8.189 1.00 97.62 109 SER A C 1
ATOM 892 O O . SER A 1 109 ? 4.676 -2.596 -7.677 1.00 97.62 109 SER A O 1
ATOM 894 N N . TYR A 1 110 ? 5.434 -4.631 -8.228 1.00 98.38 110 TYR A N 1
ATOM 895 C CA . TYR A 1 110 ? 4.368 -5.346 -7.523 1.00 98.38 110 TYR A CA 1
ATOM 896 C C . TYR A 1 110 ? 4.377 -5.073 -6.011 1.00 98.38 110 TYR A C 1
ATOM 898 O O . TYR A 1 110 ? 3.320 -5.126 -5.386 1.00 98.38 110 TYR A O 1
ATOM 906 N N . ALA A 1 111 ? 5.548 -4.771 -5.433 1.00 98.44 111 ALA A N 1
ATOM 907 C CA . ALA A 1 111 ? 5.674 -4.468 -4.015 1.00 98.44 111 ALA A CA 1
ATOM 908 C C . ALA A 1 111 ? 4.913 -3.191 -3.655 1.00 98.44 111 ALA A C 1
ATOM 910 O O . ALA A 1 111 ? 4.285 -3.152 -2.607 1.00 98.44 111 ALA A O 1
ATOM 911 N N . ASP A 1 112 ? 4.913 -2.184 -4.533 1.00 98.69 112 ASP A N 1
ATOM 912 C CA . ASP A 1 112 ? 4.156 -0.951 -4.329 1.00 98.69 112 ASP A CA 1
ATOM 913 C C . ASP A 1 112 ? 2.648 -1.188 -4.487 1.00 98.69 112 ASP A C 1
ATOM 915 O O . ASP A 1 112 ? 1.843 -0.856 -3.615 1.00 98.69 112 ASP A O 1
ATOM 919 N N . LEU A 1 113 ? 2.272 -1.836 -5.596 1.00 98.44 113 LEU A N 1
ATOM 920 C CA . LEU A 1 113 ? 0.875 -2.069 -5.967 1.00 98.44 113 LEU A CA 1
ATOM 921 C C . LEU A 1 113 ? 0.115 -2.901 -4.926 1.00 98.44 113 LEU A C 1
ATOM 923 O O . LEU A 1 113 ? -1.085 -2.698 -4.747 1.00 98.44 113 LEU A O 1
ATOM 927 N N . ALA A 1 114 ? 0.801 -3.801 -4.215 1.00 98.50 114 ALA A N 1
ATOM 928 C CA . ALA A 1 114 ? 0.198 -4.649 -3.186 1.00 98.50 114 ALA A CA 1
ATOM 929 C C . ALA A 1 114 ? -0.443 -3.853 -2.031 1.00 98.50 114 ALA A C 1
ATOM 931 O O . ALA A 1 114 ? -1.385 -4.335 -1.402 1.00 98.50 114 ALA A O 1
ATOM 932 N N . PHE A 1 115 ? 0.027 -2.633 -1.754 1.00 98.69 115 PHE A N 1
ATOM 933 C CA . PHE A 1 115 ? -0.492 -1.798 -0.664 1.00 98.69 115 PHE A CA 1
ATOM 934 C C . PHE A 1 115 ? -1.710 -0.958 -1.058 1.00 98.69 115 PHE A C 1
ATOM 936 O O . PHE A 1 115 ? -2.438 -0.510 -0.167 1.00 98.69 115 PHE A O 1
ATOM 943 N N . VAL A 1 116 ? -1.935 -0.731 -2.360 1.00 98.31 116 VAL A N 1
ATOM 944 C CA . VAL A 1 116 ? -2.963 0.191 -2.878 1.00 98.31 116 VAL A CA 1
ATOM 945 C C . VAL A 1 116 ? -4.361 -0.102 -2.321 1.00 98.31 116 VAL A C 1
ATOM 947 O O . VAL A 1 116 ? -4.981 0.837 -1.814 1.00 98.31 116 VAL A O 1
ATOM 950 N N . PRO A 1 117 ? -4.871 -1.354 -2.339 1.00 96.88 117 PRO A N 1
ATOM 951 C CA . PRO A 1 117 ? -6.247 -1.616 -1.919 1.00 96.88 117 PRO A CA 1
ATOM 952 C C . PRO A 1 117 ? -6.499 -1.230 -0.458 1.00 96.88 117 PRO A C 1
ATOM 954 O O . PRO A 1 117 ? -7.505 -0.599 -0.142 1.00 96.88 117 PRO A O 1
ATOM 957 N N . TRP A 1 118 ? -5.555 -1.560 0.426 1.00 98.06 118 TRP A N 1
ATOM 958 C CA . TRP A 1 118 ? -5.668 -1.275 1.854 1.00 98.06 118 TRP A CA 1
ATOM 959 C C . TRP A 1 118 ? -5.364 0.184 2.196 1.00 98.06 118 TRP A C 1
ATOM 961 O O . TRP A 1 118 ? -6.038 0.736 3.063 1.00 98.06 118 TRP A O 1
ATOM 971 N N . GL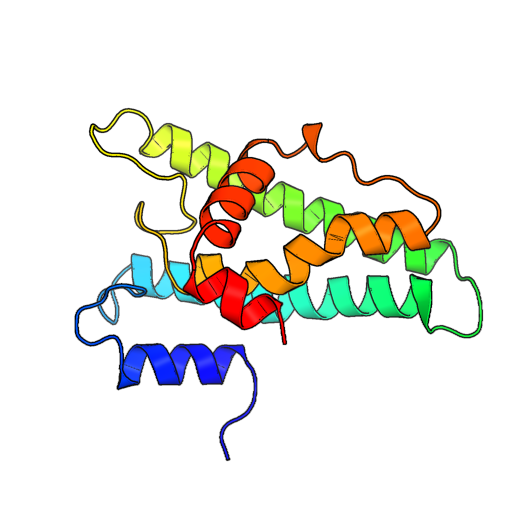N A 1 119 ? -4.405 0.829 1.518 1.00 97.94 119 GLN A N 1
ATOM 972 C CA . GLN A 1 119 ? -4.110 2.246 1.765 1.00 97.94 119 GLN A CA 1
ATOM 973 C C . GLN A 1 119 ? -5.263 3.160 1.345 1.00 97.94 119 GLN A C 1
ATOM 975 O O . GLN A 1 119 ? -5.631 4.058 2.099 1.00 97.94 119 GLN A O 1
ATOM 980 N N . ASN A 1 120 ? -5.919 2.870 0.217 1.00 96.38 120 ASN A N 1
ATOM 981 C CA . ASN A 1 120 ? -7.119 3.599 -0.211 1.00 96.38 120 ASN A CA 1
ATOM 982 C C . ASN A 1 120 ? -8.269 3.514 0.809 1.00 96.38 120 ASN A C 1
ATOM 984 O O . ASN A 1 120 ? -9.164 4.357 0.806 1.00 96.38 120 ASN A O 1
ATOM 988 N N . TYR A 1 121 ? -8.259 2.504 1.683 1.00 95.00 121 TYR A N 1
ATOM 989 C CA . TYR A 1 121 ? -9.299 2.302 2.686 1.00 95.00 121 TYR A CA 1
ATOM 990 C C . TYR A 1 121 ? -9.050 3.046 4.000 1.00 95.00 121 TYR A C 1
ATOM 992 O O . TYR A 1 121 ? -9.988 3.217 4.780 1.00 95.00 121 TYR A O 1
ATOM 1000 N N . VAL A 1 122 ? -7.820 3.510 4.258 1.00 97.44 122 VAL A N 1
ATOM 1001 C CA . VAL A 1 122 ? -7.438 4.118 5.544 1.00 97.44 122 VAL A CA 1
ATOM 1002 C C . VAL A 1 122 ? -8.353 5.278 5.949 1.00 97.44 122 VAL A C 1
ATOM 1004 O O . VAL A 1 122 ? -8.907 5.208 7.052 1.00 97.44 122 VAL A O 1
ATOM 1007 N N . PRO A 1 123 ? -8.601 6.298 5.100 1.00 96.75 123 PRO A N 1
ATOM 1008 C CA . PRO A 1 123 ? -9.416 7.444 5.505 1.00 96.75 123 PRO A CA 1
ATOM 1009 C C . PRO A 1 123 ? -10.858 7.048 5.841 1.00 96.75 123 PRO A C 1
ATOM 1011 O O . PRO A 1 123 ? -11.458 7.580 6.775 1.00 96.75 123 PRO A O 1
ATOM 1014 N N . LEU A 1 124 ? -11.408 6.065 5.118 1.00 96.44 124 LEU A N 1
ATOM 1015 C CA . LEU A 1 124 ? -12.764 5.576 5.344 1.00 96.44 124 LEU A CA 1
ATOM 1016 C C . LEU A 1 124 ? -12.898 4.875 6.701 1.00 96.44 124 LEU A C 1
ATOM 1018 O O . LEU A 1 124 ? -13.845 5.159 7.433 1.00 96.44 124 LEU A O 1
ATOM 1022 N N . VAL A 1 125 ? -11.949 4.003 7.057 1.00 97.38 125 VAL A N 1
ATOM 1023 C CA . VAL A 1 125 ? -11.979 3.288 8.346 1.00 97.38 125 VAL A CA 1
ATOM 1024 C C . VAL A 1 125 ? -11.874 4.264 9.516 1.00 97.38 125 VAL A C 1
ATOM 1026 O O . VAL A 1 125 ? -12.605 4.126 10.496 1.00 97.38 125 VAL A O 1
ATOM 1029 N N . TYR A 1 126 ? -11.020 5.286 9.404 1.00 97.94 126 TYR A N 1
ATOM 1030 C CA . TYR A 1 126 ? -10.939 6.356 10.402 1.00 97.94 126 TYR A CA 1
ATOM 1031 C C . TYR A 1 126 ? -12.266 7.100 10.546 1.00 97.94 126 TYR A C 1
ATOM 1033 O O . TYR A 1 126 ? -12.777 7.233 11.660 1.00 97.94 126 TYR A O 1
ATOM 1041 N N . LYS A 1 127 ? -12.862 7.509 9.421 1.00 97.44 127 LYS A N 1
ATOM 1042 C CA . LYS A 1 127 ? -14.147 8.215 9.402 1.00 97.44 127 LYS A CA 1
ATOM 1043 C C . LYS A 1 127 ? -15.254 7.418 10.092 1.00 97.44 127 LYS A C 1
ATOM 1045 O O . LYS A 1 127 ? -16.015 7.973 10.880 1.00 97.44 127 LYS A O 1
ATOM 1050 N N . GLU A 1 128 ? -15.350 6.118 9.832 1.00 96.25 128 GLU A N 1
ATOM 1051 C CA . GLU A 1 128 ? -16.358 5.251 10.463 1.00 96.25 128 GLU A CA 1
ATOM 1052 C C . GLU A 1 128 ? -16.084 4.979 11.942 1.00 96.25 128 GLU A C 1
ATOM 1054 O O . GLU A 1 128 ? -17.010 4.678 12.695 1.00 96.25 128 GLU A O 1
ATOM 1059 N N . ALA A 1 129 ? -14.832 5.118 12.373 1.00 96.00 129 ALA A N 1
ATOM 1060 C CA . ALA A 1 129 ? -14.466 5.132 13.781 1.00 96.00 129 ALA A CA 1
ATOM 1061 C C . ALA A 1 129 ? -14.755 6.480 14.469 1.00 96.00 129 ALA A C 1
ATOM 1063 O O . ALA A 1 129 ? -14.449 6.633 15.651 1.00 96.00 129 ALA A O 1
ATOM 1064 N N . GLY A 1 130 ? -15.327 7.458 13.757 1.00 96.25 130 GLY A N 1
ATOM 1065 C CA . GLY A 1 130 ? -15.568 8.804 14.280 1.00 96.25 130 GLY A CA 1
ATOM 1066 C C . GLY A 1 130 ? -14.285 9.618 14.465 1.00 96.25 130 GLY A C 1
ATOM 1067 O O . GLY A 1 130 ? -14.253 10.525 15.292 1.00 96.25 130 GLY A O 1
ATOM 1068 N N . GLN A 1 131 ? -13.223 9.277 13.731 1.00 95.12 131 GLN A N 1
ATOM 1069 C CA . GLN A 1 131 ? -11.929 9.955 13.750 1.00 95.12 131 GLN A CA 1
ATOM 1070 C C . GLN A 1 131 ? -11.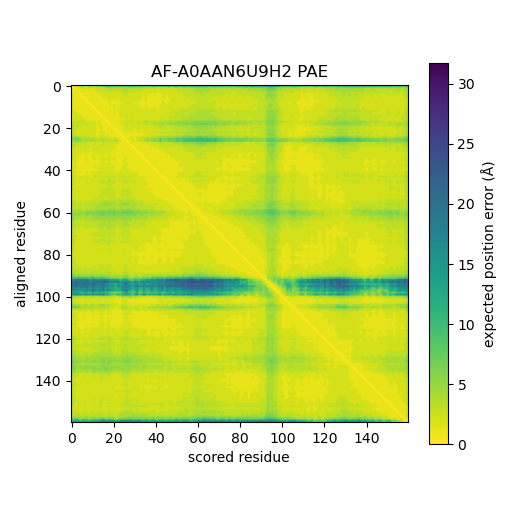566 10.445 12.344 1.00 95.12 131 GLN A C 1
ATOM 1072 O O . GLN A 1 131 ? -12.158 10.037 11.348 1.00 95.12 131 GLN A O 1
ATOM 1077 N N . GLU A 1 132 ? -10.559 11.304 12.252 1.00 95.25 132 GLU A N 1
ATOM 1078 C CA . GLU A 1 132 ? -10.012 11.755 10.975 1.00 95.25 132 GLU A CA 1
ATOM 1079 C C . GLU A 1 132 ? -8.584 11.237 10.809 1.00 95.25 132 GLU A C 1
ATOM 1081 O O . GLU A 1 132 ? -7.783 11.247 11.752 1.00 95.25 132 GLU A O 1
ATOM 1086 N N . PHE A 1 133 ? -8.275 10.746 9.610 1.00 96.44 133 PHE A N 1
ATOM 1087 C CA . PHE A 1 133 ? -6.912 10.409 9.238 1.00 96.44 133 PHE A CA 1
ATOM 1088 C C . PHE A 1 133 ? -6.250 11.649 8.637 1.00 96.44 133 PHE A C 1
ATOM 1090 O O . PHE A 1 133 ? -6.670 12.129 7.589 1.00 96.44 133 PHE A O 1
ATOM 1097 N N . ASN A 1 134 ? -5.228 12.176 9.308 1.00 96.00 134 ASN A N 1
ATOM 1098 C CA . ASN A 1 134 ? -4.514 13.358 8.845 1.00 96.00 134 ASN A CA 1
ATOM 1099 C C . ASN A 1 134 ? -3.509 12.985 7.743 1.00 96.00 134 ASN A C 1
ATOM 1101 O O . ASN A 1 134 ? -2.352 12.682 8.024 1.00 96.00 134 ASN A O 1
ATOM 1105 N N . GLU A 1 135 ? -3.944 13.007 6.483 1.00 93.94 135 GLU A N 1
ATOM 1106 C CA . GLU A 1 135 ? -3.084 12.704 5.326 1.00 93.94 135 GLU A CA 1
ATOM 1107 C C . GLU A 1 135 ? -1.899 13.675 5.188 1.00 93.94 135 GLU A C 1
ATOM 1109 O O . GLU A 1 135 ? -0.859 13.303 4.648 1.00 93.94 135 GLU A O 1
ATOM 1114 N N . ALA A 1 136 ? -2.002 14.893 5.738 1.00 96.00 136 ALA A N 1
ATOM 1115 C CA . ALA A 1 136 ? -0.922 15.878 5.694 1.00 96.00 136 ALA A CA 1
ATOM 1116 C C . ALA A 1 136 ? 0.321 15.462 6.507 1.00 96.00 136 ALA A C 1
ATOM 1118 O O . ALA A 1 136 ? 1.399 16.010 6.285 1.00 96.00 136 ALA A O 1
ATOM 1119 N N . GLU A 1 137 ? 0.196 14.489 7.419 1.00 97.44 137 GLU A N 1
ATOM 1120 C CA . GLU A 1 137 ? 1.339 13.862 8.105 1.00 97.44 137 GLU A CA 1
ATOM 1121 C C . GLU A 1 137 ? 2.121 12.892 7.204 1.00 97.44 137 GLU A C 1
ATOM 1123 O O . GLU A 1 137 ? 3.254 12.546 7.535 1.00 97.44 137 GLU A O 1
ATOM 1128 N N . TYR A 1 138 ? 1.542 12.464 6.075 1.00 98.25 138 TYR A N 1
ATOM 1129 C CA . TYR A 1 138 ? 2.107 11.449 5.178 1.00 98.25 138 TYR A CA 1
ATOM 1130 C C . TYR A 1 138 ? 2.132 11.935 3.713 1.00 98.25 138 TYR A C 1
ATOM 1132 O O . TYR A 1 138 ? 1.491 11.335 2.836 1.00 98.25 138 TYR A O 1
ATOM 1140 N N . PRO A 1 139 ? 2.814 13.060 3.416 1.00 97.44 139 PRO A N 1
ATOM 1141 C CA . PRO A 1 139 ? 2.807 13.655 2.083 1.00 97.44 139 PRO A CA 1
ATOM 1142 C C . PRO A 1 139 ? 3.392 12.733 1.005 1.00 97.44 139 PRO A C 1
ATOM 1144 O O . PRO A 1 139 ? 2.871 12.712 -0.114 1.00 97.44 139 PRO A O 1
ATOM 1147 N N . LEU A 1 140 ? 4.435 11.952 1.306 1.00 97.44 140 LEU A N 1
ATOM 1148 C CA . LEU A 1 140 ? 5.057 11.071 0.314 1.00 97.44 140 LEU A CA 1
ATOM 1149 C C . LEU A 1 140 ? 4.196 9.847 0.023 1.00 97.44 140 LEU A C 1
ATOM 1151 O O . LEU A 1 140 ? 4.076 9.464 -1.140 1.00 97.44 140 LEU A O 1
ATOM 1155 N N . VAL A 1 141 ? 3.558 9.261 1.038 1.00 98.44 141 VAL A N 1
ATOM 1156 C CA . VAL A 1 141 ? 2.578 8.184 0.833 1.00 98.44 141 VAL A CA 1
ATOM 1157 C C . VAL A 1 141 ? 1.395 8.690 0.016 1.00 98.44 141 VAL A C 1
ATOM 1159 O O . VAL A 1 141 ? 0.959 7.995 -0.901 1.00 98.44 141 VAL A O 1
ATOM 1162 N N . THR A 1 142 ? 0.905 9.898 0.301 1.00 97.19 142 THR A N 1
ATOM 1163 C CA . THR A 1 142 ? -0.201 10.514 -0.447 1.00 97.19 142 THR A CA 1
ATOM 1164 C C . THR A 1 142 ? 0.162 10.683 -1.925 1.00 97.19 142 THR A C 1
ATOM 1166 O O . THR A 1 142 ? -0.595 10.261 -2.804 1.00 97.19 142 THR A O 1
ATOM 1169 N N . GLU A 1 143 ? 1.348 11.222 -2.223 1.00 96.38 143 GLU A N 1
ATOM 1170 C CA . GLU A 1 143 ? 1.848 11.370 -3.597 1.00 96.38 143 GLU A CA 1
ATOM 1171 C C . GLU A 1 143 ? 2.042 10.009 -4.291 1.00 96.38 143 GLU A C 1
ATOM 1173 O O . GLU A 1 143 ? 1.583 9.802 -5.418 1.00 96.38 143 GLU A O 1
ATOM 1178 N N . TRP A 1 144 ? 2.694 9.062 -3.616 1.00 97.50 144 TRP A N 1
ATOM 1179 C CA . TRP A 1 144 ? 2.965 7.712 -4.119 1.00 97.50 144 TRP A CA 1
ATOM 1180 C C . TRP A 1 144 ? 1.674 6.948 -4.442 1.00 97.50 144 TRP A C 1
ATOM 1182 O O . TRP A 1 144 ? 1.540 6.357 -5.521 1.00 97.50 144 TRP A O 1
ATOM 1192 N N . LEU A 1 145 ? 0.677 7.027 -3.559 1.00 97.69 145 LEU A N 1
ATOM 1193 C CA . LEU A 1 145 ? -0.631 6.413 -3.759 1.00 97.69 145 LEU A CA 1
ATOM 1194 C C . LEU A 1 145 ? -1.393 7.084 -4.908 1.00 97.69 145 LEU A C 1
ATOM 1196 O O . LEU A 1 145 ? -1.960 6.388 -5.755 1.00 97.69 145 LEU A O 1
ATOM 1200 N N . ALA A 1 146 ? -1.353 8.417 -5.004 1.00 96.50 146 ALA A N 1
ATOM 1201 C CA . ALA A 1 146 ? -1.963 9.160 -6.105 1.00 96.50 146 ALA A CA 1
ATOM 1202 C C . ALA A 1 146 ? -1.369 8.767 -7.468 1.00 96.50 146 ALA A C 1
ATOM 1204 O O . ALA A 1 146 ? -2.120 8.532 -8.421 1.00 96.50 146 ALA A O 1
ATOM 1205 N N . LYS A 1 147 ? -0.040 8.610 -7.562 1.00 96.12 147 LYS A N 1
ATOM 1206 C CA . LYS A 1 147 ? 0.637 8.138 -8.784 1.00 96.12 147 LYS A CA 1
ATOM 1207 C C . LYS A 1 147 ? 0.155 6.751 -9.209 1.00 96.12 147 LYS A C 1
ATOM 1209 O O . LYS A 1 147 ? -0.124 6.540 -10.391 1.00 96.12 147 LYS A O 1
ATOM 1214 N N . MET A 1 148 ? 0.014 5.811 -8.272 1.00 97.50 148 MET A N 1
ATOM 1215 C CA . MET A 1 148 ? -0.506 4.472 -8.582 1.00 97.50 148 MET A CA 1
ATOM 1216 C C . MET A 1 148 ? -1.987 4.501 -8.967 1.00 97.50 148 MET A C 1
ATOM 1218 O O . MET A 1 148 ? -2.358 3.918 -9.986 1.00 97.50 148 MET A O 1
ATOM 1222 N N . ASN A 1 149 ? -2.818 5.232 -8.224 1.00 97.12 149 ASN A N 1
ATOM 1223 C CA . ASN A 1 149 ? -4.250 5.372 -8.500 1.00 97.12 149 ASN A CA 1
ATOM 1224 C C . ASN A 1 149 ? -4.541 6.098 -9.821 1.00 97.12 149 ASN A C 1
ATOM 1226 O O . ASN A 1 149 ? -5.599 5.899 -10.414 1.00 97.12 149 ASN A O 1
ATOM 1230 N N . ALA A 1 150 ? -3.621 6.922 -10.326 1.00 96.62 150 ALA A N 1
ATOM 1231 C CA . ALA A 1 150 ? -3.771 7.560 -11.630 1.00 96.62 150 ALA A CA 1
ATOM 1232 C C . ALA A 1 150 ? -3.705 6.556 -12.798 1.00 96.62 150 ALA A C 1
ATOM 1234 O O . ALA A 1 150 ? -4.249 6.836 -13.873 1.00 96.62 150 ALA A O 1
ATOM 1235 N N . ARG A 1 151 ? -3.085 5.383 -12.597 1.00 96.44 151 ARG A N 1
ATOM 1236 C CA . ARG A 1 151 ? -2.843 4.386 -13.650 1.00 96.44 151 ARG A CA 1
ATOM 1237 C C . ARG A 1 151 ? -4.153 3.734 -14.113 1.00 96.44 151 ARG A C 1
ATOM 1239 O O . ARG A 1 151 ? -4.901 3.234 -13.271 1.00 96.44 151 ARG A O 1
ATOM 1246 N N . PRO A 1 152 ? -4.408 3.623 -15.432 1.00 97.75 152 PRO A N 1
ATOM 1247 C CA . PRO A 1 152 ? -5.636 3.009 -15.947 1.00 97.75 152 PRO A CA 1
ATOM 1248 C C . PRO A 1 152 ? -5.890 1.587 -15.429 1.00 97.75 152 PRO A C 1
ATOM 1250 O O . PRO A 1 152 ? -7.019 1.257 -15.082 1.00 97.75 152 PRO A O 1
ATOM 1253 N N . SER A 1 153 ? -4.841 0.765 -15.313 1.00 96.19 153 SER A N 1
ATOM 1254 C CA . SER A 1 153 ? -4.954 -0.610 -14.809 1.00 96.19 153 SER A CA 1
ATOM 1255 C C . SER A 1 153 ? -5.375 -0.674 -13.339 1.00 96.19 153 SER A C 1
ATOM 1257 O O . SER A 1 153 ? -6.147 -1.550 -12.968 1.00 96.19 153 SER A O 1
ATOM 1259 N N . VAL A 1 154 ? -4.898 0.260 -12.509 1.00 97.25 154 VAL A N 1
ATOM 1260 C CA . VAL A 1 154 ? -5.264 0.336 -11.087 1.00 97.25 154 VAL A CA 1
ATOM 1261 C C . VAL A 1 154 ? -6.700 0.829 -10.946 1.00 97.25 154 VAL A C 1
ATOM 1263 O O . VAL A 1 154 ? -7.478 0.214 -10.227 1.00 97.25 154 VAL A O 1
ATOM 1266 N N . LYS A 1 155 ? -7.095 1.863 -11.701 1.00 96.25 155 LYS A N 1
ATOM 1267 C CA . LYS A 1 155 ? -8.490 2.337 -11.729 1.00 96.25 155 LYS A CA 1
ATOM 1268 C C . LYS A 1 155 ? -9.467 1.232 -12.122 1.00 96.25 155 LYS A C 1
ATOM 1270 O O . LYS A 1 155 ? -10.491 1.079 -11.470 1.00 96.25 155 LYS A O 1
ATOM 1275 N N . ALA A 1 156 ? -9.140 0.462 -13.161 1.00 96.56 156 ALA A N 1
ATOM 1276 C CA . ALA A 1 156 ? -9.970 -0.655 -13.602 1.00 96.56 156 ALA A CA 1
ATOM 1277 C C . ALA A 1 156 ? -10.096 -1.740 -12.520 1.00 96.56 156 ALA A C 1
ATOM 1279 O O . ALA A 1 156 ? -11.191 -2.242 -12.297 1.00 96.56 156 ALA A O 1
ATOM 1280 N N . ALA A 1 157 ? -9.001 -2.068 -11.825 1.00 93.56 157 ALA A N 1
ATOM 1281 C CA . ALA A 1 157 ? -9.014 -3.058 -10.749 1.00 93.56 157 ALA A CA 1
ATOM 1282 C C . ALA A 1 157 ? -9.804 -2.598 -9.510 1.00 93.56 157 ALA A C 1
ATOM 1284 O O . ALA A 1 157 ? -10.478 -3.412 -8.893 1.00 93.56 157 ALA A O 1
ATOM 1285 N N . MET A 1 158 ? -9.740 -1.308 -9.159 1.00 91.69 158 MET A N 1
ATOM 1286 C CA . MET A 1 158 ? -10.418 -0.742 -7.981 1.00 91.69 158 MET A CA 1
ATOM 1287 C C . MET A 1 158 ? -11.902 -0.404 -8.210 1.00 91.69 158 MET A C 1
ATOM 1289 O O . MET A 1 158 ? -12.576 0.013 -7.273 1.00 91.69 158 MET A O 1
ATOM 1293 N N . ALA A 1 159 ? -12.401 -0.528 -9.443 1.00 88.62 159 ALA A N 1
ATOM 1294 C CA . ALA A 1 159 ? -13.809 -0.311 -9.781 1.00 88.62 159 ALA A CA 1
ATOM 1295 C C . ALA A 1 159 ? -14.677 -1.579 -9.645 1.00 88.62 159 ALA A C 1
ATOM 1297 O O . ALA A 1 159 ? -15.890 -1.499 -9.848 1.00 88.62 159 ALA A O 1
ATOM 1298 N N . LEU A 1 160 ? -14.052 -2.727 -9.359 1.00 61.12 160 LEU A N 1
ATOM 1299 C CA . LEU A 1 160 ? -14.698 -4.014 -9.085 1.00 61.12 160 LEU A CA 1
ATOM 1300 C C . LEU A 1 160 ? -15.150 -4.098 -7.623 1.00 61.12 160 LEU A C 1
ATOM 1302 O O . LEU A 1 160 ? -16.224 -4.696 -7.398 1.00 61.12 160 LEU A O 1
#

Foldseek 3Di:
DDDDPLRVLVCCCVPPVPVQQAADDPPDPQRVQLNVLSCCLRVQQPVLLVQLCCQLPPPPDNDVVSNVVSLVSNVVSLVVVLVQQVVLCVVPVVDPPQPDDDNGDSHHHPSLLSCQVRVVCSQVSQVSSVHGDDCVVRVRSVSSSVVQCVDPVNVVVNVD

InterPro domains:
  IPR004046 Glutathione S-transferase, C-terminal [PF00043] (52-152)
  IPR010987 Glutathione S-transferase, C-terminal-like [PS50405] (27-160)
  IPR036282 Glutathione S-transferase, C-terminal domain superfamily [SSF47616] (28-158)
  IPR040079 Glutathione transferase family [SFLDS00019] (2-151)

Mean predicted aligned error: 3.15 Å

Organism: NCBI:txid2587402

Sequence (160 aa):
MLWESGAIIEYLIETYDKDRKLSFASSSHEAYHAKQWLFFQTTGQGPYFGQAVWFTRYHPEKLTSAQNRYLNEMKRVTGVLEAHLAKQKDEHGAKDGFDGPWLVGNKLSYADLAFVPWQNYVPLVYKEAGQEFNEAEYPLVTEWLAKMNARPSVKAAMAL

Nearest PDB structures (foldseek):
  4zba-assembly2_C  TM=9.375E-01  e=8.286E-10  Phanerodontia chrysosporium
  1k0d-assembly1_A  TM=8.957E-01  e=8.710E-10  Saccharomyces cerevisiae
  1jzr-assembly1_A  TM=8.975E-01  e=1.509E-09  Saccharomyces cerevisiae
  4ivf-assembly2_B  TM=9.552E-01  e=1.358E-08  Lodderomyces elongisporus NRRL YB-4239
  1jzr-assembly1_B  TM=8.558E-01  e=3.707E-09  Saccharomyces cerevisiae

Solvent-accessible surface area (backbone atoms only — not comparable to full-atom values): 9106 Å² total; per-residue (Å²): 136,90,68,60,71,67,56,47,50,52,50,48,45,75,73,65,40,81,85,38,74,44,58,57,59,85,92,34,74,53,34,55,51,34,49,48,44,40,48,45,36,64,68,43,50,48,56,44,46,50,49,24,45,35,40,51,72,67,47,95,58,87,48,65,71,58,27,52,52,24,48,52,47,48,54,51,54,52,50,52,49,26,56,49,34,50,52,37,30,74,78,46,65,86,45,91,88,63,83,60,51,29,91,42,85,75,40,73,30,56,41,52,60,68,44,48,74,62,59,73,41,49,55,58,53,28,47,69,61,77,42,81,61,69,59,83,84,33,57,60,46,52,51,46,49,50,60,50,56,68,35,69,71,46,45,60,63,74,71,112

Radius of gyration: 16.53 Å; Cα contacts (8 Å, |Δi|>4): 158; chains: 1; bounding box: 40×40×43 Å